Protein AF-A0A7X8IB45-F1 (afdb_monomer)

Mean predicted aligned error: 12.3 Å

Structure (mmCIF, N/CA/C/O backbone):
data_AF-A0A7X8IB45-F1
#
_entry.id   AF-A0A7X8IB45-F1
#
loop_
_atom_site.group_PDB
_atom_site.id
_atom_site.type_symbol
_atom_site.label_atom_id
_atom_site.label_alt_id
_atom_site.label_comp_id
_atom_site.label_asym_id
_atom_site.label_entity_id
_atom_site.label_seq_id
_atom_site.pdbx_PDB_ins_code
_atom_site.Cartn_x
_atom_site.Cartn_y
_atom_site.Cartn_z
_atom_site.occupancy
_atom_site.B_iso_or_equiv
_atom_site.auth_seq_id
_atom_site.auth_comp_id
_atom_site.auth_asym_id
_atom_site.auth_atom_id
_atom_site.pdbx_PDB_model_num
ATOM 1 N N . MET A 1 1 ? 37.477 -15.548 -0.261 1.00 41.84 1 MET A N 1
ATOM 2 C CA . MET A 1 1 ? 36.087 -15.928 -0.605 1.00 41.84 1 MET A CA 1
ATOM 3 C C . MET A 1 1 ? 35.390 -14.705 -1.182 1.00 41.84 1 MET A C 1
ATOM 5 O O . MET A 1 1 ? 35.331 -13.690 -0.504 1.00 41.84 1 MET A O 1
ATOM 9 N N . SER A 1 2 ? 34.966 -14.748 -2.448 1.00 52.72 2 SER A N 1
ATOM 10 C CA . SER A 1 2 ? 34.334 -13.603 -3.123 1.00 52.72 2 SER A CA 1
ATOM 11 C C . SER A 1 2 ? 32.926 -13.376 -2.567 1.00 52.72 2 SER A C 1
ATOM 13 O O . SER A 1 2 ? 32.071 -14.255 -2.664 1.00 52.72 2 SER A O 1
ATOM 15 N N . THR A 1 3 ? 32.682 -12.211 -1.970 1.00 59.34 3 THR A N 1
ATOM 16 C CA . THR A 1 3 ? 31.362 -11.765 -1.508 1.00 59.34 3 THR A CA 1
ATOM 17 C C . THR A 1 3 ? 30.524 -11.340 -2.714 1.00 59.34 3 THR A C 1
ATOM 19 O O . THR A 1 3 ? 30.378 -10.160 -3.031 1.00 59.34 3 THR A O 1
ATOM 22 N N . TYR A 1 4 ? 30.005 -12.320 -3.455 1.00 69.00 4 TYR A N 1
ATOM 23 C CA . TYR A 1 4 ? 29.176 -12.054 -4.624 1.00 69.00 4 TYR A CA 1
ATOM 24 C C . TYR A 1 4 ? 27.816 -11.474 -4.208 1.00 69.00 4 TYR A C 1
ATOM 26 O O . TYR A 1 4 ? 26.871 -12.192 -3.881 1.00 69.00 4 TYR A O 1
ATOM 34 N N . ASP A 1 5 ? 27.715 -10.145 -4.226 1.00 78.81 5 ASP A N 1
ATOM 35 C CA . ASP A 1 5 ? 26.459 -9.428 -4.018 1.00 78.81 5 ASP A CA 1
ATOM 36 C C . ASP A 1 5 ? 25.599 -9.482 -5.293 1.00 78.81 5 ASP A C 1
ATOM 38 O O . ASP A 1 5 ? 25.635 -8.605 -6.167 1.00 78.81 5 ASP A O 1
ATOM 42 N N . ASN A 1 6 ? 24.792 -10.541 -5.369 1.00 83.75 6 ASN A N 1
ATOM 43 C CA . ASN A 1 6 ? 23.763 -10.756 -6.383 1.00 83.75 6 ASN A CA 1
ATOM 44 C C . ASN A 1 6 ? 22.853 -9.530 -6.585 1.00 83.75 6 ASN A C 1
ATOM 46 O O . ASN A 1 6 ? 22.476 -9.203 -7.714 1.00 83.75 6 ASN A O 1
ATOM 50 N N . ALA A 1 7 ? 22.493 -8.821 -5.512 1.00 80.50 7 ALA A N 1
ATOM 51 C CA . ALA A 1 7 ? 21.586 -7.682 -5.597 1.00 80.50 7 ALA A CA 1
ATOM 52 C C . ALA A 1 7 ? 22.261 -6.486 -6.277 1.00 80.50 7 ALA A C 1
ATOM 54 O O . ALA A 1 7 ? 21.662 -5.855 -7.157 1.00 80.50 7 ALA A O 1
ATOM 55 N N . LYS A 1 8 ? 23.519 -6.198 -5.925 1.00 88.56 8 LYS A N 1
ATOM 56 C CA . LYS A 1 8 ? 24.333 -5.174 -6.595 1.00 88.56 8 LYS A CA 1
ATOM 57 C C . LYS A 1 8 ? 24.546 -5.515 -8.067 1.00 88.56 8 LYS A C 1
ATOM 59 O O . LYS A 1 8 ? 24.275 -4.669 -8.920 1.00 88.56 8 LYS A O 1
ATOM 64 N N . ALA A 1 9 ? 24.919 -6.755 -8.382 1.00 88.88 9 ALA A N 1
ATOM 65 C CA . ALA A 1 9 ? 25.107 -7.208 -9.761 1.00 88.88 9 ALA A CA 1
ATOM 66 C C . ALA A 1 9 ? 23.838 -7.011 -10.614 1.00 88.88 9 ALA A C 1
ATOM 68 O O . ALA A 1 9 ? 23.891 -6.465 -11.720 1.00 88.88 9 ALA A O 1
ATOM 69 N N . MET A 1 10 ? 22.668 -7.362 -10.073 1.00 90.50 10 MET A N 1
ATOM 70 C CA . MET A 1 10 ? 21.386 -7.200 -10.766 1.00 90.50 10 MET A CA 1
ATOM 71 C C . MET A 1 10 ? 20.965 -5.734 -10.936 1.00 90.50 10 MET A C 1
ATOM 73 O O . MET A 1 10 ? 20.371 -5.383 -11.962 1.00 90.50 10 MET A O 1
ATOM 77 N N . ARG A 1 11 ? 21.267 -4.859 -9.966 1.00 92.44 11 ARG A N 1
ATOM 78 C CA . ARG A 1 11 ? 21.042 -3.406 -10.095 1.00 92.44 11 ARG A CA 1
ATOM 79 C C . ARG A 1 11 ? 21.880 -2.828 -11.234 1.00 92.44 11 ARG A C 1
ATOM 81 O O . ARG A 1 11 ? 21.333 -2.129 -12.089 1.00 92.44 11 ARG A O 1
ATOM 88 N N . GLU A 1 12 ? 23.162 -3.173 -11.289 1.00 95.12 12 GLU A N 1
ATOM 89 C CA . GLU A 1 12 ? 24.073 -2.703 -12.338 1.00 95.12 12 GLU A CA 1
ATOM 90 C C . GLU A 1 12 ? 23.695 -3.239 -13.727 1.00 9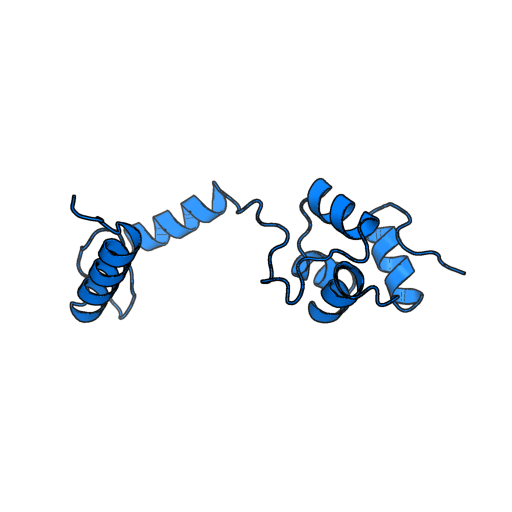5.12 12 GLU A C 1
ATOM 92 O O . GLU A 1 12 ? 23.675 -2.486 -14.704 1.00 95.12 12 GLU A O 1
ATOM 97 N N . LEU A 1 13 ? 23.270 -4.503 -13.826 1.00 93.94 13 LEU A N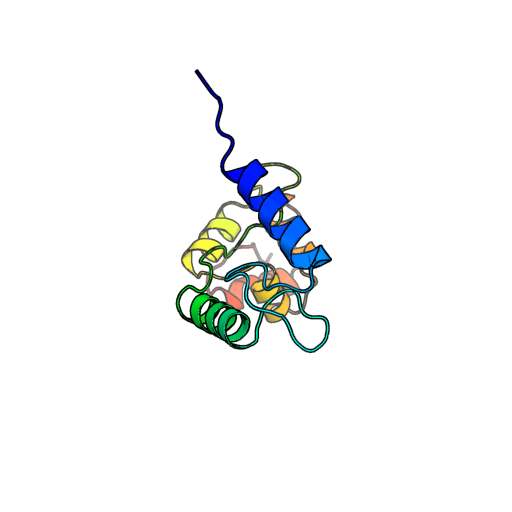 1
ATOM 98 C CA . LEU A 1 13 ? 22.756 -5.077 -15.073 1.00 93.94 13 LEU A CA 1
ATOM 99 C C . LEU A 1 13 ? 21.552 -4.289 -15.618 1.00 93.94 13 LEU A C 1
ATOM 101 O O . LEU A 1 13 ? 21.483 -3.993 -16.814 1.00 93.94 13 LEU A O 1
ATOM 105 N N . ARG A 1 14 ? 20.597 -3.931 -14.751 1.00 95.12 14 ARG A N 1
ATOM 106 C CA . ARG A 1 14 ? 19.398 -3.169 -15.142 1.00 95.12 14 ARG A CA 1
ATOM 107 C C . ARG A 1 14 ? 19.744 -1.745 -15.574 1.00 95.12 14 ARG A C 1
ATOM 109 O O . ARG A 1 14 ? 19.199 -1.293 -16.580 1.00 95.12 14 ARG A O 1
ATOM 116 N N . LYS A 1 15 ? 20.664 -1.067 -14.872 1.00 95.56 15 LYS A N 1
ATOM 117 C CA . LYS A 1 15 ? 21.177 0.259 -15.269 1.00 95.56 15 LYS A CA 1
ATOM 118 C C . LYS A 1 15 ? 21.800 0.212 -16.664 1.00 95.56 15 LYS A C 1
ATOM 120 O O . LYS A 1 15 ? 21.405 0.984 -17.535 1.00 95.56 15 LYS A O 1
ATOM 125 N N . ARG A 1 16 ? 22.692 -0.756 -16.903 1.00 95.81 16 ARG A N 1
ATOM 126 C CA . ARG A 1 16 ? 23.356 -0.956 -18.199 1.00 95.81 16 ARG A CA 1
ATOM 127 C C . ARG A 1 16 ? 22.358 -1.223 -19.323 1.00 95.81 16 ARG A C 1
ATOM 129 O O . ARG A 1 16 ? 22.470 -0.649 -20.400 1.00 95.81 16 ARG A O 1
ATOM 136 N N . ARG A 1 17 ? 21.361 -2.080 -19.079 1.00 96.00 17 ARG A N 1
ATOM 137 C CA . ARG A 1 17 ? 20.299 -2.369 -20.056 1.00 96.00 17 ARG A CA 1
ATOM 138 C C . ARG A 1 17 ? 19.487 -1.117 -20.386 1.00 96.00 17 ARG A C 1
ATOM 140 O O . ARG A 1 17 ? 19.289 -0.845 -21.561 1.00 96.00 17 ARG A O 1
ATOM 147 N N . LYS A 1 18 ? 19.111 -0.316 -19.382 1.00 93.56 18 LYS A N 1
ATOM 148 C CA . LYS A 1 18 ? 18.389 0.950 -19.587 1.00 93.56 18 LYS A CA 1
ATOM 149 C C . LYS A 1 18 ? 19.182 1.926 -20.464 1.00 93.56 18 LYS A C 1
ATOM 151 O O . LYS A 1 18 ? 18.617 2.461 -21.409 1.00 93.56 18 LYS A O 1
ATOM 156 N N . GLN A 1 19 ? 20.476 2.109 -20.192 1.00 94.00 19 GLN A N 1
ATOM 157 C CA . GLN A 1 19 ? 21.355 2.978 -20.993 1.00 94.00 19 GLN A CA 1
ATOM 158 C C . GLN A 1 19 ? 21.464 2.523 -22.454 1.00 94.00 19 GLN A C 1
ATOM 160 O O . GLN A 1 19 ? 21.544 3.349 -23.351 1.00 94.00 19 GLN A O 1
ATOM 165 N N . LYS A 1 20 ? 21.426 1.209 -22.697 1.00 94.44 20 LYS A N 1
ATOM 166 C CA . LYS A 1 20 ? 21.498 0.615 -24.039 1.00 94.44 20 LYS A CA 1
ATOM 167 C C . LYS A 1 20 ? 20.138 0.474 -24.741 1.00 94.44 20 LYS A C 1
ATOM 169 O O . LYS A 1 20 ? 20.066 -0.185 -25.772 1.00 94.44 20 LYS A O 1
ATOM 174 N N . GLY A 1 21 ? 19.048 0.999 -24.173 1.00 94.50 21 GLY A N 1
ATOM 175 C CA . GLY A 1 21 ? 17.702 0.825 -24.740 1.00 94.50 21 GLY A CA 1
ATOM 176 C C . GLY A 1 21 ? 17.199 -0.627 -24.720 1.00 94.50 21 GLY A C 1
ATOM 177 O O . GLY A 1 21 ? 16.383 -1.024 -25.550 1.00 94.50 21 GLY A O 1
ATOM 178 N N . LEU A 1 22 ? 17.689 -1.445 -23.784 1.00 95.81 22 LEU A N 1
ATOM 179 C CA . LEU A 1 22 ? 17.343 -2.858 -23.627 1.00 95.81 22 LEU A CA 1
ATOM 180 C C . LEU A 1 22 ? 16.396 -3.082 -22.444 1.00 95.81 22 LEU A C 1
ATOM 182 O O . LEU A 1 22 ? 16.446 -2.408 -21.414 1.00 95.81 22 LEU A O 1
ATOM 186 N N . CYS A 1 23 ? 15.556 -4.106 -22.563 1.00 96.38 23 CYS A N 1
ATOM 187 C CA . CYS A 1 23 ? 14.584 -4.484 -21.556 1.00 96.38 23 CYS A CA 1
ATOM 188 C C . CYS A 1 23 ? 15.302 -4.903 -20.276 1.00 96.38 23 CYS A C 1
ATOM 190 O O . CYS A 1 23 ? 16.080 -5.856 -20.263 1.00 96.38 23 CYS A O 1
ATOM 192 N N . THR A 1 24 ? 14.972 -4.250 -19.165 1.00 95.75 24 THR A N 1
ATOM 193 C CA . THR A 1 24 ? 15.573 -4.524 -17.850 1.00 95.75 24 THR A CA 1
ATOM 194 C C . THR A 1 24 ? 15.361 -5.965 -17.361 1.00 95.75 24 THR A C 1
ATOM 196 O O . THR A 1 24 ? 16.185 -6.463 -16.594 1.00 95.75 24 THR A O 1
ATOM 199 N N . ARG A 1 25 ? 14.322 -6.667 -17.846 1.00 93.12 25 ARG A N 1
ATOM 200 C CA . ARG A 1 25 ? 14.013 -8.071 -17.519 1.00 93.12 25 ARG A CA 1
ATOM 201 C C . ARG A 1 25 ? 14.731 -9.063 -18.444 1.00 93.12 25 ARG A C 1
ATOM 203 O O . ARG A 1 25 ? 15.582 -9.809 -17.972 1.00 93.12 25 ARG A O 1
ATOM 210 N N . CYS A 1 26 ? 14.425 -9.051 -19.743 1.00 95.06 26 CYS A N 1
ATOM 211 C CA . CYS A 1 26 ? 14.895 -10.073 -20.692 1.00 95.06 26 CYS A CA 1
ATOM 212 C C . CYS A 1 26 ? 16.063 -9.642 -21.594 1.00 95.06 26 CYS A C 1
ATOM 214 O O . CYS A 1 26 ? 16.595 -10.471 -22.319 1.00 95.06 26 CYS A O 1
ATOM 216 N N . GLY A 1 27 ? 16.464 -8.366 -21.587 1.00 94.75 27 GLY A N 1
ATOM 217 C CA . GLY A 1 27 ? 17.577 -7.862 -22.401 1.00 94.75 27 GLY A CA 1
ATOM 218 C C . GLY A 1 27 ? 17.262 -7.589 -23.877 1.00 94.75 27 GLY A C 1
ATOM 219 O O . GLY A 1 27 ? 18.138 -7.098 -24.575 1.00 94.75 27 GLY A O 1
ATOM 220 N N . LYS A 1 28 ? 16.036 -7.846 -24.356 1.00 95.38 28 LYS A N 1
ATOM 221 C CA . LYS A 1 28 ? 15.616 -7.516 -25.734 1.00 95.38 28 LYS A CA 1
ATOM 222 C C . LYS A 1 28 ? 15.472 -5.998 -25.944 1.00 95.38 28 LYS A C 1
ATOM 224 O O . LYS A 1 28 ? 15.128 -5.317 -24.977 1.00 95.38 28 LYS A O 1
ATOM 229 N N . PRO A 1 29 ? 15.652 -5.464 -27.165 1.00 94.94 29 PRO A N 1
ATOM 230 C CA . PRO A 1 29 ? 15.450 -4.043 -27.451 1.00 94.94 29 PRO A CA 1
ATOM 231 C C . PRO A 1 29 ? 14.069 -3.539 -27.024 1.00 94.94 29 PRO A C 1
ATOM 233 O O . PRO A 1 29 ? 13.059 -4.235 -27.183 1.00 94.94 29 PRO A O 1
ATOM 236 N N . VAL A 1 30 ? 14.018 -2.327 -26.476 1.00 93.50 30 VAL A N 1
ATOM 237 C CA . VAL A 1 30 ? 12.766 -1.667 -26.106 1.00 93.50 30 VAL A CA 1
ATOM 238 C C . VAL A 1 30 ? 12.390 -0.645 -27.163 1.00 93.50 30 VAL A C 1
ATOM 240 O O . VAL A 1 30 ? 13.188 0.207 -27.535 1.00 93.50 30 VAL A O 1
ATOM 243 N N . LYS A 1 31 ? 11.139 -0.710 -27.614 1.00 83.19 31 LYS A N 1
ATOM 244 C CA . LYS A 1 31 ? 10.543 0.298 -28.486 1.00 83.19 31 LYS A CA 1
ATOM 245 C C . LYS A 1 31 ? 9.801 1.335 -27.618 1.00 83.19 31 LYS A C 1
ATOM 247 O O . LYS A 1 31 ? 9.222 0.979 -26.585 1.00 83.19 31 LYS A O 1
ATOM 252 N N . HIS A 1 32 ? 9.796 2.603 -28.036 1.00 77.19 32 HIS A N 1
ATOM 253 C CA . HIS A 1 32 ? 9.001 3.692 -27.433 1.00 77.19 32 HIS A CA 1
ATOM 254 C C . HIS A 1 32 ? 9.423 4.145 -26.016 1.00 77.19 32 HIS A C 1
ATOM 256 O O . HIS A 1 32 ? 8.570 4.367 -25.164 1.00 77.19 32 HIS A O 1
ATOM 262 N N . GLY A 1 33 ? 10.726 4.236 -25.721 1.00 78.69 33 GLY A N 1
ATOM 263 C CA . GLY A 1 33 ? 11.219 4.897 -24.494 1.00 78.69 33 GLY A CA 1
ATOM 264 C C . GLY A 1 33 ? 10.915 4.187 -23.164 1.00 78.69 33 GLY A C 1
ATOM 265 O O . GLY A 1 33 ? 11.130 4.742 -22.090 1.00 78.69 33 GLY A O 1
ATOM 266 N N . ASN A 1 34 ? 10.425 2.949 -23.207 1.00 87.12 34 ASN A N 1
ATOM 267 C CA . ASN A 1 34 ? 10.095 2.181 -22.011 1.00 87.12 34 ASN A CA 1
ATOM 268 C C . ASN A 1 34 ? 11.329 1.495 -21.397 1.00 87.12 34 ASN A C 1
ATOM 270 O O . ASN A 1 34 ? 12.354 1.305 -22.045 1.00 87.12 34 ASN A O 1
ATOM 274 N N . VAL A 1 35 ? 11.215 1.039 -20.145 1.00 92.25 35 VAL A N 1
ATOM 275 C CA . VAL A 1 35 ? 12.276 0.253 -19.472 1.00 92.25 35 VAL A CA 1
ATOM 276 C C . VAL A 1 35 ? 12.149 -1.263 -19.690 1.00 92.25 35 VAL A C 1
ATOM 278 O O . VAL A 1 35 ? 13.025 -2.040 -19.294 1.00 92.25 35 VAL A O 1
ATOM 281 N N . GLN A 1 36 ? 11.049 -1.711 -20.296 1.00 94.31 36 GLN A N 1
ATOM 282 C CA . GLN A 1 36 ? 10.761 -3.111 -20.607 1.00 94.31 36 GLN A CA 1
ATOM 283 C C . GLN A 1 36 ? 10.143 -3.245 -22.003 1.00 94.31 36 GLN A C 1
ATOM 285 O O . GLN A 1 36 ? 9.462 -2.334 -22.469 1.00 94.31 36 GLN A O 1
ATOM 290 N N . CYS A 1 37 ? 10.354 -4.395 -22.656 1.00 94.62 37 CYS A N 1
ATOM 291 C CA . CYS A 1 37 ? 9.643 -4.731 -23.888 1.00 94.62 37 CYS A CA 1
ATOM 292 C C . CYS A 1 37 ? 8.164 -5.039 -23.596 1.00 94.62 37 CYS A C 1
ATOM 294 O O . CYS A 1 37 ? 7.805 -5.349 -22.458 1.00 94.62 37 CYS A O 1
ATOM 296 N N . ASN A 1 38 ? 7.313 -4.997 -24.626 1.00 93.38 38 ASN A N 1
ATOM 297 C CA . ASN A 1 38 ? 5.866 -5.182 -24.469 1.00 93.38 38 ASN A CA 1
ATOM 298 C C . ASN A 1 38 ? 5.504 -6.524 -23.820 1.00 93.38 38 ASN A C 1
ATOM 300 O O . ASN A 1 38 ? 4.724 -6.532 -22.877 1.00 93.38 38 ASN A O 1
ATOM 304 N N . LEU A 1 39 ? 6.158 -7.621 -24.220 1.00 93.31 39 LEU A N 1
ATOM 305 C CA . LEU A 1 39 ? 5.934 -8.946 -23.627 1.00 93.31 39 LEU A CA 1
ATOM 306 C C . LEU A 1 39 ? 6.260 -8.985 -22.128 1.00 93.31 39 LEU A C 1
ATOM 308 O O . LEU A 1 39 ? 5.486 -9.506 -21.335 1.00 93.31 39 LEU A O 1
ATOM 312 N N . CYS A 1 40 ? 7.399 -8.420 -21.713 1.00 94.38 40 CYS A N 1
ATOM 313 C CA . CYS A 1 40 ? 7.773 -8.401 -20.297 1.00 94.38 40 CYS A CA 1
ATOM 314 C C . CYS A 1 40 ? 6.896 -7.465 -19.467 1.00 94.38 40 CYS A C 1
ATOM 316 O O . CYS A 1 40 ? 6.699 -7.722 -18.283 1.00 94.38 40 CYS A O 1
ATOM 318 N N . ARG A 1 41 ? 6.390 -6.392 -20.074 1.00 92.44 41 ARG A N 1
ATOM 319 C CA . ARG A 1 41 ? 5.451 -5.477 -19.432 1.00 92.44 41 ARG A CA 1
ATOM 320 C C . ARG A 1 41 ? 4.103 -6.152 -19.206 1.00 92.44 41 ARG A C 1
ATOM 322 O O . ARG A 1 41 ? 3.569 -6.054 -18.109 1.00 92.44 41 ARG A O 1
ATOM 329 N N . GLU A 1 42 ? 3.602 -6.859 -20.217 1.00 92.19 42 GLU A N 1
ATOM 330 C CA . GLU A 1 42 ? 2.352 -7.609 -20.117 1.00 92.19 42 GLU A CA 1
ATOM 331 C C . GLU A 1 42 ? 2.483 -8.730 -19.091 1.00 92.19 42 GLU A C 1
ATOM 333 O O . GLU A 1 42 ? 1.707 -8.775 -18.146 1.00 92.19 42 GLU A O 1
ATOM 338 N N . TYR A 1 43 ? 3.575 -9.502 -19.147 1.00 90.62 43 TYR A N 1
ATOM 339 C CA . TYR A 1 43 ? 3.914 -10.458 -18.093 1.00 90.62 43 TYR A CA 1
ATOM 340 C C . TYR A 1 43 ? 3.889 -9.807 -16.705 1.00 90.62 43 TYR A C 1
ATOM 342 O O . TYR A 1 43 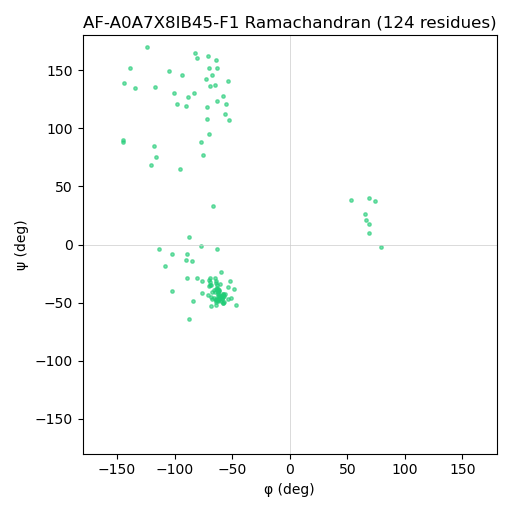? 3.348 -10.379 -15.770 1.00 90.62 43 TYR A O 1
ATOM 350 N N . SER A 1 44 ? 4.484 -8.620 -16.535 1.00 86.19 44 SER A N 1
ATOM 351 C CA . SER A 1 44 ? 4.499 -7.933 -15.240 1.00 86.19 44 SER A CA 1
ATOM 352 C C . SER A 1 44 ? 3.101 -7.544 -14.757 1.00 86.19 44 SER A C 1
ATOM 354 O O . SER A 1 44 ? 2.865 -7.616 -13.553 1.00 86.19 44 SER A O 1
ATOM 356 N N . LYS A 1 45 ? 2.183 -7.175 -15.659 1.00 85.38 45 LYS A N 1
ATOM 357 C CA . LYS A 1 45 ? 0.774 -6.936 -15.319 1.00 85.38 45 LYS A CA 1
ATOM 358 C C . LYS A 1 45 ? 0.078 -8.235 -14.931 1.00 85.38 45 LYS A C 1
ATOM 360 O O . LYS A 1 45 ? -0.467 -8.308 -13.838 1.00 85.38 45 LYS A O 1
ATOM 365 N N . THR A 1 46 ? 0.157 -9.269 -15.770 1.00 83.69 46 THR A N 1
ATOM 366 C CA . THR A 1 46 ? -0.459 -10.576 -15.498 1.00 83.69 46 THR A CA 1
ATOM 367 C C . THR A 1 46 ? 0.064 -11.165 -14.193 1.00 83.69 46 THR A C 1
ATOM 369 O O . THR A 1 46 ? -0.712 -11.615 -13.364 1.00 83.69 46 THR A O 1
ATOM 372 N N . TYR A 1 47 ? 1.372 -11.080 -13.949 1.00 80.19 47 TYR A N 1
ATOM 373 C CA . TYR A 1 47 ? 1.986 -11.511 -12.698 1.00 80.19 47 TYR A CA 1
ATOM 374 C C . TYR A 1 47 ? 1.473 -10.707 -11.498 1.00 80.19 47 TYR A C 1
ATOM 376 O O . TYR A 1 47 ? 1.275 -11.278 -10.437 1.00 80.19 47 TYR A O 1
ATOM 384 N N . ALA A 1 48 ? 1.239 -9.398 -11.637 1.00 80.56 48 ALA A N 1
ATOM 385 C CA . ALA A 1 48 ? 0.649 -8.593 -10.567 1.00 80.56 48 ALA A CA 1
ATOM 386 C C . ALA A 1 48 ? -0.830 -8.933 -10.304 1.00 80.56 48 ALA A C 1
ATOM 388 O O . ALA A 1 48 ? -1.276 -8.786 -9.172 1.00 80.56 48 ALA A O 1
ATOM 389 N N . LEU A 1 49 ? -1.566 -9.394 -11.323 1.00 76.19 49 LEU A N 1
ATOM 390 C CA . LEU A 1 49 ? -2.946 -9.875 -11.190 1.00 76.19 49 LEU A CA 1
ATOM 391 C C . LEU A 1 49 ? -3.017 -11.273 -10.560 1.00 76.19 49 LEU A C 1
ATOM 393 O O . LEU A 1 49 ? -3.876 -11.512 -9.723 1.00 76.19 49 LEU A O 1
ATOM 397 N N . LEU A 1 50 ? -2.117 -12.182 -10.955 1.00 71.44 50 LEU A N 1
ATOM 398 C CA . LEU A 1 50 ? -2.031 -13.559 -10.441 1.00 71.44 50 LEU A CA 1
ATOM 399 C C . LEU A 1 50 ? -1.404 -13.628 -9.047 1.00 71.44 50 LEU A C 1
ATOM 401 O O . LEU A 1 50 ? -1.727 -14.501 -8.249 1.00 71.44 50 LEU A O 1
ATOM 405 N 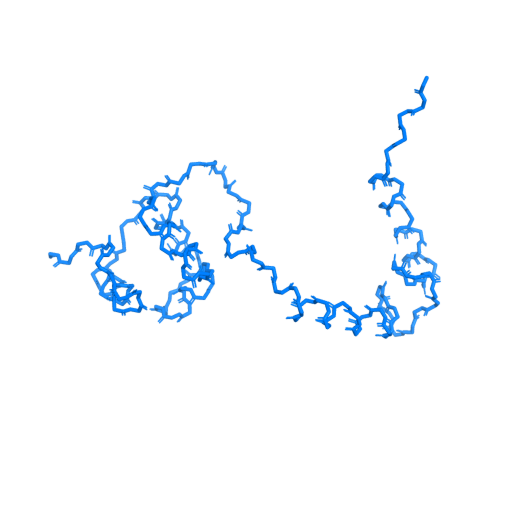N . HIS A 1 51 ? -0.496 -12.701 -8.760 1.00 69.62 51 HIS A N 1
ATOM 406 C CA . HIS A 1 51 ? 0.128 -12.525 -7.460 1.00 69.62 51 HIS A CA 1
ATOM 407 C C . HIS A 1 51 ? -0.186 -11.111 -6.981 1.00 69.62 51 HIS A C 1
ATOM 409 O O . HIS A 1 51 ? 0.725 -10.267 -6.928 1.00 69.62 51 HIS A O 1
ATOM 415 N N . PRO A 1 52 ? -1.467 -10.822 -6.659 1.00 65.62 52 PRO A N 1
ATOM 416 C CA . PRO A 1 52 ? -1.794 -9.581 -5.990 1.00 65.62 52 PRO A CA 1
ATOM 417 C C . PRO A 1 52 ? -0.919 -9.574 -4.750 1.00 65.62 52 PRO A C 1
ATOM 419 O O . PRO A 1 52 ? -0.901 -10.537 -3.981 1.00 65.62 52 PRO A O 1
ATOM 422 N N . LYS A 1 53 ? -0.073 -8.552 -4.615 1.00 57.72 53 LYS A N 1
ATOM 423 C CA . LYS A 1 53 ? 0.777 -8.468 -3.438 1.00 57.72 53 LYS A CA 1
ATOM 424 C C . LYS A 1 53 ? -0.177 -8.495 -2.252 1.00 57.72 53 LYS A C 1
ATOM 426 O O . LYS A 1 53 ? -0.840 -7.496 -2.000 1.00 57.72 53 LYS A O 1
ATOM 431 N N . GLU A 1 54 ? -0.148 -9.558 -1.461 1.00 52.88 54 GLU A N 1
ATOM 432 C CA . GLU A 1 54 ? -0.665 -9.566 -0.089 1.00 52.88 54 GLU A CA 1
ATOM 433 C C . GLU A 1 54 ? 0.195 -8.649 0.808 1.00 52.88 54 GLU A C 1
ATOM 435 O O . GLU A 1 54 ? 0.424 -8.896 1.982 1.00 52.88 54 GLU A O 1
ATOM 440 N N . LYS A 1 55 ? 0.731 -7.557 0.252 1.00 52.75 55 LYS A N 1
ATOM 441 C CA . LYS A 1 55 ? 1.348 -6.455 0.978 1.00 52.75 55 LYS A CA 1
ATOM 442 C C . LYS A 1 55 ? 0.281 -5.398 1.149 1.00 52.75 55 LYS A C 1
ATOM 444 O O . LYS A 1 55 ? 0.349 -4.321 0.565 1.00 52.75 55 LYS A O 1
ATOM 449 N N . VAL A 1 56 ? -0.728 -5.777 1.916 1.00 51.72 56 VAL A N 1
ATOM 450 C CA . VAL A 1 56 ? -1.900 -4.958 2.189 1.00 51.72 56 VAL A CA 1
ATOM 451 C C . VAL A 1 56 ? -1.494 -3.704 2.972 1.00 51.72 56 VAL A C 1
ATOM 453 O O . VAL A 1 56 ? -2.068 -2.641 2.772 1.00 51.72 56 VAL A O 1
ATOM 456 N N . ILE A 1 57 ? -0.428 -3.746 3.775 1.00 54.06 57 ILE A N 1
ATOM 457 C CA . ILE A 1 57 ? -0.017 -2.577 4.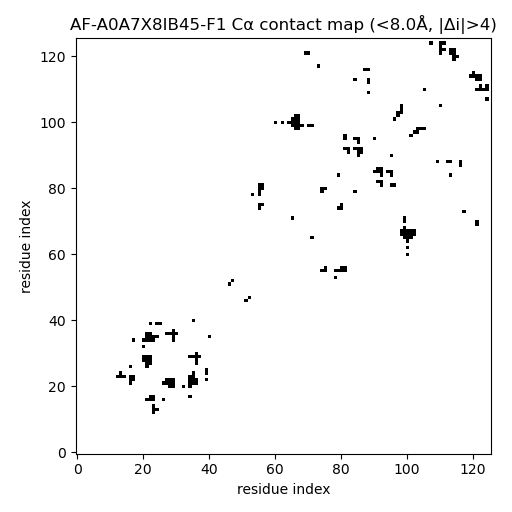560 1.00 54.06 57 ILE A CA 1
ATOM 458 C C . ILE A 1 57 ? 1.500 -2.508 4.675 1.00 54.06 57 ILE A C 1
ATOM 460 O O . ILE A 1 57 ? 2.050 -3.003 5.646 1.00 54.06 57 ILE A O 1
ATOM 464 N N . ILE A 1 58 ? 2.205 -1.876 3.729 1.00 49.09 58 ILE A N 1
ATOM 465 C CA . ILE A 1 58 ? 3.538 -1.329 4.045 1.00 49.09 58 ILE A CA 1
ATOM 466 C C . ILE A 1 58 ? 3.765 -0.019 3.281 1.00 49.09 58 ILE A C 1
ATOM 468 O O . ILE A 1 58 ? 4.329 0.002 2.186 1.00 49.09 58 ILE A O 1
ATOM 472 N N . ARG A 1 59 ? 3.378 1.103 3.897 1.00 47.16 59 ARG A N 1
ATOM 473 C CA . ARG A 1 59 ? 4.232 2.297 3.827 1.00 47.16 59 ARG A CA 1
ATOM 474 C C . ARG A 1 59 ? 5.427 2.006 4.724 1.00 47.16 59 ARG A C 1
ATOM 476 O O . ARG A 1 59 ? 5.258 1.351 5.748 1.00 47.16 59 ARG A O 1
ATOM 483 N N . SER A 1 60 ? 6.624 2.438 4.334 1.00 44.94 60 SER A N 1
ATOM 484 C CA . SER A 1 60 ? 7.783 2.401 5.230 1.00 44.94 60 SER A CA 1
ATOM 485 C C . SER A 1 60 ? 7.386 3.101 6.528 1.00 44.94 60 SER A C 1
ATOM 487 O O . SER A 1 60 ? 7.189 4.316 6.522 1.00 44.94 60 SER A O 1
ATOM 489 N N . LEU A 1 61 ? 7.193 2.337 7.602 1.00 53.31 61 LEU A N 1
ATOM 490 C CA . LEU A 1 61 ? 6.815 2.875 8.899 1.00 53.31 61 LEU A CA 1
ATOM 491 C C . LEU A 1 61 ? 7.891 3.882 9.321 1.00 53.31 61 LEU A C 1
ATOM 493 O O . LEU A 1 61 ? 9.077 3.556 9.278 1.00 53.31 61 LEU A O 1
ATOM 497 N N . LYS A 1 62 ? 7.509 5.113 9.687 1.00 51.91 62 LYS A N 1
ATOM 498 C CA . LYS A 1 62 ? 8.476 6.062 10.272 1.00 51.91 62 LYS A CA 1
ATOM 499 C C . LYS A 1 62 ? 9.009 5.537 11.615 1.00 51.91 62 LYS A C 1
ATOM 501 O O . LYS A 1 62 ? 10.168 5.777 11.931 1.00 51.91 62 LYS A O 1
ATOM 506 N N . SER A 1 63 ? 8.181 4.789 12.350 1.00 55.03 63 SER A N 1
ATOM 507 C CA . SER A 1 63 ? 8.503 4.039 13.569 1.00 55.03 63 SER A CA 1
ATOM 508 C C . SER A 1 63 ? 7.885 2.646 13.474 1.00 55.03 63 SER A C 1
ATOM 510 O O . SER A 1 63 ? 6.719 2.540 13.110 1.00 55.03 63 SER A O 1
ATOM 512 N N . TRP A 1 64 ? 8.623 1.592 13.818 1.00 59.00 64 TRP A N 1
ATOM 513 C CA . TRP A 1 64 ? 8.158 0.196 13.735 1.00 59.00 64 TRP A CA 1
ATOM 514 C C . TRP A 1 64 ? 6.961 -0.151 14.648 1.00 59.00 64 TRP A C 1
ATOM 516 O O . TRP A 1 64 ? 6.438 -1.258 14.557 1.00 59.00 64 TRP A O 1
ATOM 526 N N . ASP A 1 65 ? 6.495 0.782 15.479 1.00 73.94 65 ASP A N 1
ATOM 527 C CA . ASP A 1 65 ? 5.395 0.567 16.417 1.00 73.94 65 ASP A CA 1
ATOM 528 C C . ASP A 1 65 ? 4.014 0.731 15.769 1.00 73.94 65 ASP A C 1
ATOM 530 O O . ASP A 1 65 ? 3.691 1.765 15.178 1.00 73.94 65 ASP A O 1
ATOM 534 N N . ILE A 1 66 ? 3.149 -0.257 15.987 1.00 85.19 66 ILE A N 1
ATOM 535 C CA . ILE A 1 66 ? 1.711 -0.167 15.722 1.00 85.19 66 ILE A CA 1
ATOM 536 C C . ILE A 1 66 ? 1.043 0.355 16.997 1.00 85.19 66 ILE A C 1
ATOM 538 O O . ILE A 1 66 ? 1.138 -0.277 18.045 1.00 85.19 66 ILE A O 1
ATOM 542 N N . LYS A 1 67 ? 0.377 1.513 16.924 1.00 88.25 67 LYS A N 1
ATOM 543 C CA . LYS A 1 67 ? -0.293 2.122 18.089 1.00 88.25 67 LYS A CA 1
ATOM 544 C C . LYS A 1 67 ? -1.735 1.648 18.248 1.00 88.25 67 LYS A C 1
ATOM 546 O O . LYS A 1 67 ? -2.221 1.576 19.369 1.00 88.25 67 LYS A O 1
ATOM 551 N N . ASN A 1 68 ? -2.404 1.287 17.152 1.00 89.50 68 ASN A N 1
ATOM 552 C CA . ASN A 1 68 ? -3.735 0.683 17.171 1.00 89.50 68 ASN A CA 1
ATOM 553 C C . ASN A 1 68 ? -3.698 -0.726 16.567 1.00 89.50 68 ASN A C 1
ATOM 555 O O . ASN A 1 68 ? -3.959 -0.936 15.379 1.00 89.50 68 ASN A O 1
ATOM 559 N N . THR A 1 69 ? -3.360 -1.701 17.410 1.00 89.25 69 THR A N 1
ATOM 560 C CA . THR A 1 69 ? -3.221 -3.113 17.025 1.00 89.25 69 THR A CA 1
ATOM 561 C C . THR A 1 69 ? -4.542 -3.721 16.559 1.00 89.25 69 THR A C 1
ATOM 563 O O . THR A 1 69 ? -4.548 -4.542 15.645 1.00 89.25 69 THR A O 1
ATOM 566 N N . LYS A 1 70 ? -5.675 -3.290 17.131 1.00 92.00 70 LYS A N 1
ATOM 567 C CA . LYS A 1 70 ? -7.010 -3.788 16.767 1.00 92.00 70 LYS A CA 1
ATOM 568 C C . LYS A 1 70 ? -7.353 -3.436 15.320 1.00 92.00 70 LYS A C 1
ATOM 570 O O . LYS A 1 70 ? -7.662 -4.330 14.534 1.00 92.00 70 LYS A O 1
ATOM 575 N N . LEU A 1 71 ? -7.225 -2.158 14.949 1.00 90.94 71 LEU A N 1
ATOM 576 C CA . LEU A 1 71 ? -7.437 -1.718 13.570 1.00 90.94 71 LEU A CA 1
ATOM 577 C C . LEU A 1 71 ? -6.452 -2.400 12.615 1.00 90.94 71 LEU A C 1
ATOM 579 O O . LEU A 1 71 ? -6.858 -2.889 11.566 1.00 90.94 71 LEU A O 1
ATOM 583 N N . TYR A 1 72 ? -5.173 -2.476 12.991 1.00 88.75 72 TYR A N 1
ATOM 584 C CA . TYR A 1 72 ? -4.152 -3.124 12.169 1.00 88.75 72 TYR A CA 1
ATOM 585 C C . TYR A 1 72 ? -4.488 -4.590 11.860 1.00 88.75 72 TYR A C 1
ATOM 587 O O . TYR A 1 72 ? -4.490 -4.982 10.695 1.00 88.75 72 TYR A O 1
ATOM 595 N N . ASN A 1 73 ? -4.827 -5.386 12.877 1.00 87.62 73 ASN A N 1
ATOM 596 C CA . ASN A 1 73 ? -5.127 -6.807 12.708 1.00 87.62 73 ASN A CA 1
ATOM 597 C C . ASN A 1 73 ? -6.350 -7.034 11.814 1.00 87.62 73 ASN A C 1
ATOM 599 O O . ASN A 1 73 ? -6.309 -7.899 10.946 1.00 87.62 73 ASN A O 1
ATOM 603 N N . ILE A 1 74 ? -7.401 -6.224 11.966 1.00 89.69 74 ILE A N 1
ATOM 604 C CA . ILE A 1 74 ? -8.605 -6.315 11.127 1.00 89.69 74 ILE A CA 1
ATOM 605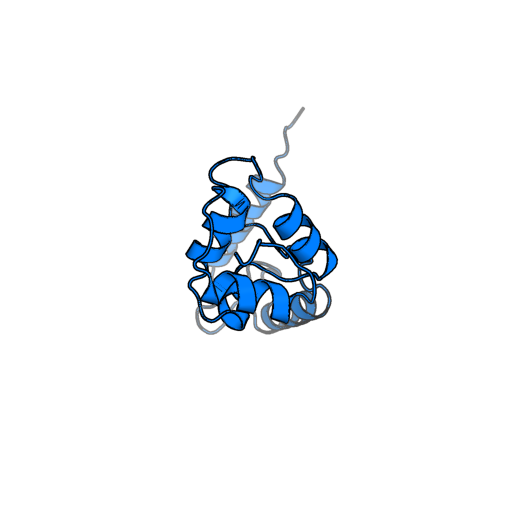 C C . ILE A 1 74 ? -8.290 -5.974 9.668 1.00 89.69 74 ILE A C 1
ATOM 607 O O . ILE A 1 74 ? -8.777 -6.645 8.760 1.00 89.69 74 ILE A O 1
ATOM 611 N N . LEU A 1 75 ? -7.463 -4.954 9.423 1.00 87.31 75 LEU A N 1
ATOM 612 C CA . LEU A 1 75 ? -7.038 -4.605 8.068 1.00 87.31 75 LEU A CA 1
ATOM 613 C C . LEU A 1 75 ? -6.209 -5.724 7.425 1.00 87.31 75 LEU A C 1
ATOM 615 O O . LEU A 1 75 ? -6.373 -6.002 6.237 1.00 87.31 75 LEU A O 1
ATOM 619 N N . MET A 1 76 ? -5.355 -6.390 8.205 1.00 83.94 76 MET A N 1
ATOM 620 C CA . MET A 1 76 ? -4.579 -7.540 7.741 1.00 83.94 76 MET A CA 1
ATOM 621 C C . MET A 1 76 ? -5.472 -8.750 7.438 1.00 83.94 76 MET A C 1
ATOM 623 O O . MET A 1 76 ? -5.351 -9.324 6.357 1.00 83.94 76 MET A O 1
ATOM 627 N N . ASP A 1 77 ? -6.392 -9.090 8.342 1.00 84.94 77 ASP A N 1
ATOM 628 C CA . ASP A 1 77 ? -7.327 -10.214 8.208 1.00 84.94 77 ASP A CA 1
ATOM 629 C C . ASP A 1 77 ? -8.261 -10.042 7.000 1.00 84.94 77 ASP A C 1
ATOM 631 O O . ASP A 1 77 ? -8.336 -10.898 6.118 1.00 84.94 77 ASP A O 1
ATOM 635 N N . LYS A 1 78 ? -8.877 -8.861 6.874 1.00 85.19 78 LYS A N 1
ATOM 636 C CA . LYS A 1 78 ? -9.762 -8.520 5.749 1.00 85.19 78 LYS A CA 1
ATOM 637 C C . LYS A 1 78 ? -9.013 -8.168 4.461 1.00 85.19 78 LYS A C 1
ATOM 639 O O . LYS A 1 78 ? -9.648 -7.866 3.453 1.00 85.19 78 LYS A O 1
ATOM 644 N N . LYS A 1 79 ? -7.676 -8.177 4.475 1.00 82.06 79 LYS A N 1
ATOM 645 C CA . LYS A 1 79 ? -6.812 -7.783 3.350 1.00 82.06 79 LYS A CA 1
ATOM 646 C C . LYS A 1 79 ? -7.141 -6.387 2.782 1.00 82.06 79 LYS A C 1
ATOM 648 O O . LYS A 1 79 ? -7.049 -6.161 1.575 1.00 82.06 79 LYS A O 1
ATOM 653 N N . ILE A 1 80 ? -7.476 -5.434 3.656 1.00 85.06 80 ILE A N 1
ATOM 654 C CA . ILE A 1 80 ? -7.801 -4.039 3.314 1.00 85.06 80 ILE A CA 1
ATOM 655 C C . ILE A 1 80 ? -6.582 -3.141 3.523 1.00 85.06 80 ILE A C 1
ATOM 657 O O . ILE A 1 80 ? -6.054 -3.013 4.625 1.00 85.06 80 ILE A O 1
ATOM 661 N N . SER A 1 81 ? -6.143 -2.469 2.462 1.00 85.31 81 SER A N 1
ATOM 662 C CA . SER A 1 81 ? -5.017 -1.539 2.530 1.00 85.31 81 SER A CA 1
ATOM 663 C C . SER A 1 81 ? -5.408 -0.165 3.074 1.00 85.31 81 SER A C 1
ATOM 665 O O . SER A 1 81 ? -6.565 0.245 3.012 1.00 85.31 81 SER A O 1
ATOM 667 N N . ILE A 1 82 ? -4.417 0.597 3.552 1.00 86.06 82 ILE A N 1
ATOM 668 C CA . ILE A 1 82 ? -4.625 1.977 4.025 1.00 86.06 82 ILE A CA 1
ATOM 669 C C . ILE A 1 82 ? -5.320 2.854 2.963 1.00 86.06 82 ILE A C 1
ATOM 671 O O . ILE A 1 82 ? -6.274 3.543 3.323 1.00 86.06 82 ILE A O 1
ATOM 675 N N . PRO A 1 83 ? -4.909 2.855 1.673 1.00 87.62 83 PRO A N 1
ATOM 676 C CA . PRO A 1 83 ? -5.626 3.608 0.645 1.00 87.62 83 PRO A CA 1
ATOM 677 C C . PRO A 1 83 ? -7.070 3.148 0.445 1.00 87.62 83 PRO A C 1
ATOM 679 O O . PRO A 1 83 ? -7.938 3.998 0.307 1.00 87.62 83 PRO A O 1
ATOM 682 N N . GLN A 1 84 ? -7.331 1.838 0.488 1.00 86.00 84 GLN A N 1
ATOM 683 C CA . GLN A 1 84 ? -8.688 1.305 0.342 1.00 86.00 84 GLN A CA 1
ATOM 684 C C . GLN A 1 84 ? -9.584 1.726 1.508 1.00 86.00 84 GLN A C 1
ATOM 686 O O . GLN A 1 84 ? -10.689 2.201 1.278 1.00 86.00 84 GLN A O 1
ATOM 691 N N . LEU A 1 85 ? -9.112 1.622 2.758 1.00 91.44 85 LEU A N 1
ATOM 692 C CA . LEU A 1 85 ? -9.887 2.109 3.905 1.00 91.44 85 LEU A CA 1
ATOM 693 C C . LEU A 1 85 ? -10.134 3.618 3.816 1.00 91.44 85 LEU A C 1
ATOM 695 O O . LEU A 1 85 ? -11.226 4.085 4.125 1.00 91.44 85 LEU A O 1
ATOM 699 N N . ALA A 1 86 ? -9.132 4.375 3.373 1.00 92.19 86 ALA A N 1
ATOM 700 C CA . ALA A 1 86 ? -9.261 5.813 3.198 1.00 92.19 86 ALA A CA 1
ATOM 701 C C . ALA A 1 86 ? -10.333 6.171 2.154 1.00 92.19 86 ALA A C 1
ATOM 703 O O . ALA A 1 86 ? -11.140 7.062 2.404 1.00 92.19 86 ALA A O 1
ATOM 704 N N . GLU A 1 87 ? -10.376 5.448 1.034 1.00 92.06 87 GLU A N 1
ATOM 705 C CA . GLU A 1 87 ? -11.396 5.598 -0.007 1.00 92.06 87 GLU A CA 1
ATOM 706 C C . GLU A 1 87 ? -12.794 5.234 0.507 1.00 92.06 87 GLU A C 1
ATOM 708 O O . GLU A 1 87 ? -13.711 6.036 0.358 1.00 92.06 87 GLU A O 1
ATOM 713 N N . MET A 1 88 ? -12.940 4.095 1.195 1.00 91.00 88 MET A N 1
ATOM 714 C CA . MET A 1 88 ? -14.225 3.663 1.763 1.00 91.00 88 MET A CA 1
ATOM 715 C C . MET A 1 88 ? -14.805 4.694 2.740 1.00 91.00 88 MET A C 1
ATOM 717 O O . MET A 1 88 ? -15.987 5.003 2.690 1.00 91.00 88 MET A O 1
ATOM 721 N N . VAL A 1 89 ? -13.965 5.265 3.606 1.00 94.25 89 VAL A N 1
ATOM 722 C CA . VAL A 1 89 ? -14.391 6.225 4.641 1.00 94.25 89 VAL A CA 1
ATOM 723 C C . VAL A 1 89 ? -14.476 7.666 4.102 1.00 94.25 89 VAL A C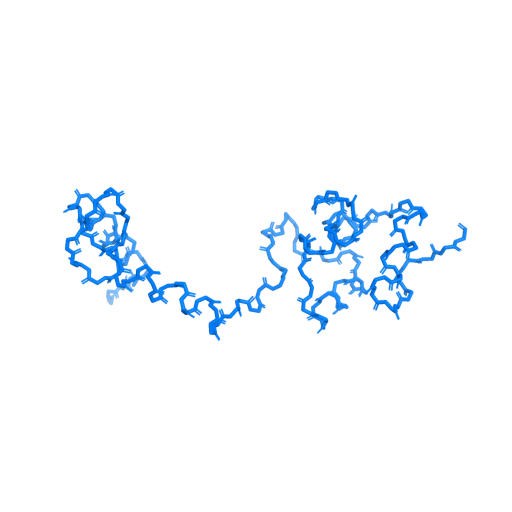 1
ATOM 725 O O . VAL A 1 89 ? -15.067 8.542 4.740 1.00 94.25 89 VAL A O 1
ATOM 728 N N . GLY A 1 90 ? -13.907 7.938 2.924 1.00 94.75 90 GLY A N 1
ATOM 729 C CA . GLY A 1 90 ? -13.860 9.275 2.327 1.00 94.75 90 GLY A CA 1
ATOM 730 C C . GLY A 1 90 ? -12.859 10.215 3.007 1.00 94.75 90 GLY A C 1
ATOM 731 O O . GLY A 1 90 ? -13.134 11.401 3.184 1.00 94.75 90 GLY A O 1
ATOM 732 N N . VAL A 1 91 ? -11.700 9.701 3.426 1.00 94.69 91 VAL A N 1
ATOM 733 C CA . VAL A 1 91 ? -10.639 10.473 4.096 1.00 94.69 91 VAL A CA 1
ATOM 734 C C . VAL A 1 91 ? -9.305 10.355 3.371 1.00 94.69 91 VAL A C 1
ATOM 736 O O . VAL A 1 91 ? -9.103 9.525 2.490 1.00 94.69 91 VAL A O 1
ATOM 739 N N . SER A 1 92 ? -8.334 11.178 3.770 1.00 92.44 92 SER A N 1
ATOM 740 C CA . SER A 1 92 ? -6.978 11.029 3.260 1.00 92.44 92 SER A CA 1
ATOM 741 C C . SER A 1 92 ? -6.335 9.730 3.753 1.00 92.44 92 SER A C 1
ATOM 743 O O . SER A 1 92 ? -6.461 9.324 4.910 1.00 92.44 92 SER A O 1
ATOM 745 N N . SER A 1 93 ? -5.511 9.149 2.892 1.00 89.19 93 SER A N 1
ATOM 746 C CA . SER A 1 93 ? -4.613 8.046 3.223 1.00 89.19 93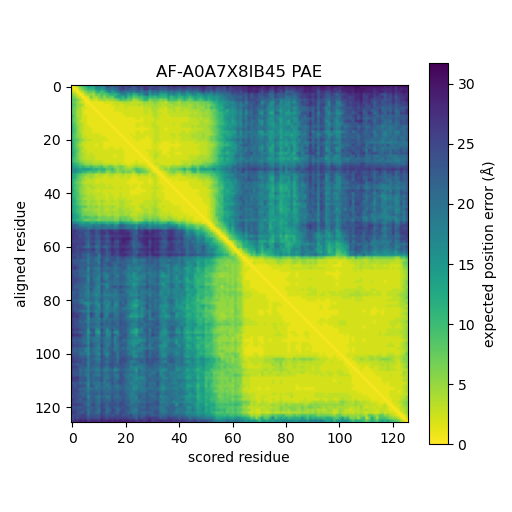 SER A CA 1
ATOM 747 C C . SER A 1 93 ? -3.735 8.313 4.457 1.00 89.19 93 SER A C 1
ATOM 749 O O . SER A 1 93 ? -3.382 7.383 5.181 1.00 89.19 93 SER A O 1
ATOM 751 N N . ARG A 1 94 ? -3.362 9.575 4.707 1.00 88.31 94 ARG A N 1
ATOM 752 C CA . ARG A 1 94 ? -2.576 9.991 5.875 1.00 88.31 94 ARG A CA 1
ATOM 753 C C . ARG A 1 94 ? -3.389 9.901 7.165 1.00 88.31 94 ARG A C 1
ATOM 755 O O . ARG A 1 94 ? -2.820 9.550 8.190 1.00 88.31 94 ARG A O 1
ATOM 762 N N . SER A 1 95 ? -4.685 10.199 7.118 1.00 92.88 95 SER A N 1
ATOM 763 C CA . SER A 1 95 ? -5.576 10.108 8.279 1.00 92.88 95 SER A CA 1
ATOM 764 C C . SER A 1 95 ? -5.600 8.682 8.820 1.00 92.88 95 SER A C 1
ATOM 766 O O . SER A 1 95 ? -5.336 8.474 9.998 1.00 92.88 95 SER A O 1
ATOM 768 N N . VAL A 1 96 ? -5.790 7.705 7.933 1.00 91.50 96 VAL A N 1
ATOM 769 C CA . VAL A 1 96 ? -5.800 6.285 8.302 1.00 91.50 96 VAL A CA 1
ATOM 770 C C . VAL A 1 96 ? -4.444 5.839 8.868 1.00 91.50 96 VAL A C 1
ATOM 772 O O . VAL A 1 96 ? -4.411 5.170 9.896 1.00 91.50 96 VAL A O 1
ATOM 775 N N . ASP A 1 97 ? -3.319 6.283 8.291 1.00 88.19 97 ASP A N 1
ATOM 776 C CA . ASP A 1 97 ? -1.990 6.031 8.883 1.00 88.19 97 ASP A CA 1
ATOM 777 C C . ASP A 1 97 ? -1.890 6.539 10.327 1.00 88.19 97 ASP A C 1
ATOM 779 O O . ASP A 1 97 ? -1.316 5.860 11.175 1.00 88.19 97 ASP A O 1
ATOM 783 N N . ARG A 1 98 ? -2.424 7.734 10.622 1.00 89.44 98 ARG A N 1
ATOM 784 C CA . ARG A 1 98 ? -2.382 8.296 11.983 1.00 89.44 98 ARG A CA 1
ATOM 785 C C . ARG A 1 98 ? -3.165 7.439 12.966 1.00 89.44 98 ARG A C 1
ATOM 787 O O . ARG A 1 98 ? -2.732 7.277 14.104 1.00 89.44 98 ARG A O 1
ATOM 794 N N . TRP A 1 99 ? -4.291 6.890 12.524 1.00 92.06 99 TRP A N 1
ATOM 795 C CA . TRP A 1 99 ? -5.138 6.030 13.343 1.00 92.06 99 TRP A CA 1
ATOM 796 C C . TRP A 1 99 ? -4.468 4.693 13.660 1.00 92.06 99 TRP A C 1
ATOM 798 O O . TRP A 1 99 ? -4.632 4.184 14.762 1.00 92.06 99 TRP A O 1
ATOM 808 N N . VAL A 1 100 ? -3.685 4.147 12.72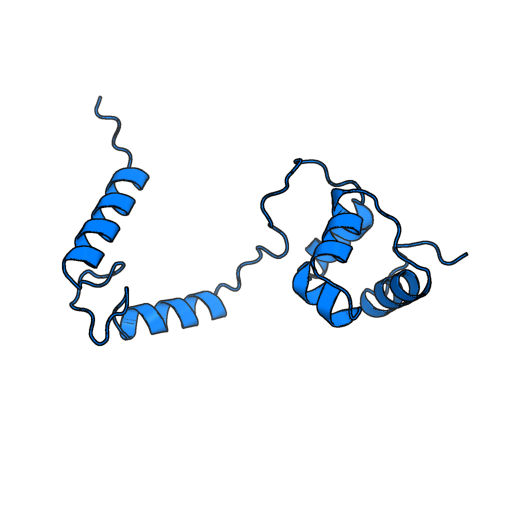4 1.00 88.75 100 VAL A N 1
ATOM 809 C CA . VAL A 1 100 ? -2.994 2.858 12.885 1.00 88.75 100 VAL A CA 1
ATOM 810 C C . VAL A 1 100 ? -1.655 3.005 13.623 1.00 88.75 100 VAL A C 1
ATOM 812 O O . VAL A 1 100 ? -1.375 2.263 14.566 1.00 88.75 100 VAL A O 1
ATOM 815 N N . PHE A 1 101 ? -0.820 3.959 13.209 1.00 85.81 101 PHE A N 1
ATOM 816 C CA . PHE A 1 101 ? 0.594 4.031 13.605 1.00 85.81 101 PHE A CA 1
ATOM 817 C C . PHE A 1 101 ? 0.930 5.168 14.570 1.00 85.81 101 PHE A C 1
ATOM 819 O O . PHE A 1 101 ? 1.970 5.122 15.212 1.00 85.81 101 PHE A O 1
ATOM 826 N N . GLU A 1 102 ? 0.083 6.191 14.691 1.00 86.19 102 GLU A N 1
ATOM 827 C CA . GLU A 1 102 ? 0.346 7.344 15.573 1.00 86.19 102 GLU A CA 1
ATOM 828 C C . GLU A 1 102 ? -0.640 7.437 16.742 1.00 86.19 102 GLU A C 1
ATOM 830 O O . GLU A 1 102 ? -0.496 8.317 17.584 1.00 86.19 102 GLU A O 1
ATOM 835 N N . GLY A 1 103 ? -1.642 6.554 16.803 1.00 85.69 103 GLY A N 1
ATOM 836 C CA . GLY A 1 103 ? -2.640 6.527 17.876 1.00 85.69 103 GLY A CA 1
ATOM 837 C C . GLY A 1 103 ? -3.601 7.720 17.864 1.00 85.69 103 GLY A C 1
ATOM 838 O O . GLY A 1 103 ? -4.246 7.998 18.867 1.00 85.69 103 GLY A O 1
ATOM 839 N N . SER A 1 104 ? -3.701 8.453 16.749 1.00 89.50 104 SER A N 1
ATOM 840 C CA . SER A 1 104 ? -4.663 9.555 16.647 1.00 89.50 104 SER A CA 1
ATOM 841 C C . SER A 1 104 ? -6.093 9.022 16.614 1.00 89.50 104 SER A C 1
ATOM 843 O O . SER A 1 104 ? -6.388 8.085 15.874 1.00 89.50 104 SER A O 1
ATOM 845 N N . ILE A 1 105 ? -6.994 9.664 17.353 1.00 90.69 105 ILE A N 1
ATOM 846 C CA . ILE A 1 105 ? -8.398 9.257 17.429 1.00 90.69 105 ILE A CA 1
ATOM 847 C C . ILE A 1 105 ? -9.192 9.948 16.297 1.00 90.69 105 ILE A C 1
ATOM 849 O O . ILE A 1 105 ? -9.102 11.172 16.155 1.00 90.69 105 ILE A O 1
ATOM 853 N N . PRO A 1 106 ? -9.953 9.214 15.458 1.00 92.62 106 PRO A N 1
ATOM 854 C CA . PRO A 1 106 ? -10.807 9.811 14.431 1.00 92.62 106 PRO A CA 1
ATOM 855 C C . PRO A 1 106 ? -11.938 10.666 15.029 1.00 92.62 106 PRO A C 1
ATOM 857 O O . PRO A 1 106 ? -12.356 10.462 16.169 1.00 92.62 106 PRO A O 1
ATOM 860 N N . LYS A 1 107 ? -12.493 11.586 14.230 1.00 93.75 107 LYS A N 1
ATOM 861 C CA . LYS A 1 107 ? -13.778 12.246 14.537 1.00 93.75 107 LYS A CA 1
ATOM 862 C C . LYS A 1 107 ? -14.915 11.220 14.563 1.00 93.75 107 LYS A C 1
ATOM 864 O O . LYS A 1 107 ? -14.826 10.255 13.809 1.00 93.75 107 LYS A O 1
ATOM 869 N N . ILE A 1 108 ? -15.969 11.472 15.342 1.00 93.19 108 ILE A N 1
ATOM 870 C CA . ILE A 1 108 ? -17.144 10.587 15.490 1.00 93.19 108 ILE A CA 1
ATOM 871 C C . ILE A 1 108 ? -17.668 10.089 14.135 1.00 93.19 108 ILE A C 1
ATOM 873 O O . ILE A 1 108 ? -17.667 8.885 13.908 1.00 93.19 108 ILE A O 1
ATOM 877 N N . GLU A 1 109 ? -17.924 10.988 13.179 1.00 94.12 109 GLU A N 1
ATOM 878 C CA . GLU A 1 109 ? -18.380 10.621 11.824 1.00 94.12 109 GLU A CA 1
ATOM 879 C C . GLU A 1 109 ? -17.469 9.591 11.126 1.00 94.12 109 GLU A C 1
ATOM 881 O O . GLU A 1 109 ? -17.919 8.721 10.385 1.00 94.12 109 GLU A O 1
ATOM 886 N N . ASN A 1 110 ? -16.153 9.679 11.343 1.00 93.88 110 ASN A N 1
ATOM 887 C CA . ASN A 1 110 ? -15.195 8.739 10.764 1.00 93.88 110 ASN A CA 1
ATOM 888 C C . ASN A 1 110 ? -15.118 7.433 11.562 1.00 93.88 110 ASN A C 1
ATOM 890 O O . ASN A 1 110 ? -14.817 6.399 10.973 1.00 93.88 110 ASN A O 1
ATOM 894 N N . ARG A 1 111 ? -15.381 7.461 12.875 1.00 94.12 111 ARG A N 1
ATOM 895 C CA . ARG A 1 111 ? -15.461 6.253 13.711 1.00 94.12 111 ARG A CA 1
ATOM 896 C C . ARG A 1 111 ? -16.629 5.388 13.262 1.00 94.12 111 ARG A C 1
ATOM 898 O O . ARG A 1 111 ? -16.428 4.214 12.972 1.00 94.12 111 ARG A O 1
ATOM 905 N N . GLU A 1 112 ? -17.800 5.999 13.103 1.00 93.94 112 GLU A N 1
ATOM 906 C CA . GLU A 1 112 ? -19.015 5.342 12.614 1.00 93.94 112 GLU A CA 1
ATOM 907 C C . GLU A 1 112 ? -18.792 4.711 11.241 1.00 93.94 112 GLU A C 1
ATOM 909 O O . GLU A 1 112 ? -19.039 3.521 11.062 1.00 93.94 112 GLU A O 1
ATOM 914 N N . LYS A 1 113 ? -18.234 5.470 10.288 1.00 95.00 113 LYS A N 1
ATOM 915 C CA . LYS A 1 113 ? -17.907 4.951 8.952 1.00 95.00 113 LYS A CA 1
ATOM 916 C C . LYS A 1 113 ? -16.945 3.769 9.010 1.00 95.00 113 LYS A C 1
ATOM 918 O O . LYS A 1 113 ? -17.175 2.764 8.345 1.00 95.00 113 LYS A O 1
ATOM 923 N N . VAL A 1 114 ? -15.866 3.865 9.791 1.00 94.12 114 VAL A N 1
ATOM 924 C CA . VAL A 1 114 ? -14.899 2.764 9.926 1.00 94.12 114 VAL A CA 1
ATOM 925 C C . VAL A 1 114 ? -15.572 1.526 10.520 1.00 94.12 114 VAL A C 1
ATOM 927 O O . VAL A 1 114 ? -15.419 0.438 9.964 1.00 94.12 114 VAL A O 1
ATOM 930 N N . ASN A 1 115 ? -16.340 1.688 11.600 1.00 94.19 115 ASN A N 1
ATOM 931 C CA . ASN A 1 115 ? -17.044 0.588 12.255 1.00 94.19 115 ASN A CA 1
ATOM 932 C C . ASN A 1 115 ? -18.059 -0.068 11.305 1.00 94.19 115 ASN A C 1
ATOM 934 O O . ASN A 1 115 ? -18.091 -1.293 11.192 1.00 94.19 115 ASN A O 1
ATOM 938 N N . ALA A 1 116 ? -18.827 0.734 10.561 1.00 93.00 116 ALA A N 1
ATOM 939 C CA . ALA A 1 116 ? -19.810 0.265 9.588 1.00 93.00 116 ALA A CA 1
ATOM 940 C C . ALA A 1 116 ? -19.163 -0.496 8.418 1.00 93.00 116 ALA A C 1
ATOM 942 O O . ALA A 1 116 ? -19.590 -1.602 8.092 1.00 93.00 116 ALA A O 1
ATOM 943 N N . HIS A 1 117 ? -18.100 0.047 7.813 1.00 92.44 117 HIS A N 1
ATOM 944 C CA . HIS A 1 117 ? -17.421 -0.599 6.681 1.00 92.44 117 HIS A CA 1
ATOM 945 C C . HIS A 1 117 ? -16.676 -1.875 7.071 1.00 92.44 117 HIS A C 1
ATOM 947 O O . HIS A 1 117 ? -16.563 -2.798 6.263 1.00 92.44 117 HIS A O 1
ATOM 953 N N . LEU A 1 118 ? -16.145 -1.940 8.293 1.00 90.75 118 LEU A N 1
ATOM 954 C CA . LEU A 1 118 ? -15.422 -3.116 8.769 1.00 90.75 118 LEU A CA 1
ATOM 955 C C . LEU A 1 118 ? -16.341 -4.132 9.460 1.00 90.75 118 LEU A C 1
ATOM 957 O O . LEU A 1 118 ? -15.930 -5.284 9.626 1.00 90.75 118 LEU A O 1
ATOM 961 N N . GLY A 1 119 ? -17.579 -3.746 9.788 1.00 90.12 119 GLY A N 1
ATOM 962 C CA . GLY A 1 119 ? -18.584 -4.586 10.446 1.00 90.12 119 GLY A CA 1
ATOM 963 C C . GLY A 1 119 ? -18.211 -4.968 11.879 1.00 90.12 119 GLY A C 1
ATOM 964 O O . GLY A 1 119 ? -18.667 -5.992 12.378 1.00 90.12 119 GLY A O 1
ATOM 965 N N . ILE A 1 120 ? -17.310 -4.206 12.504 1.00 89.56 120 ILE A N 1
ATOM 966 C CA . ILE A 1 120 ? -16.762 -4.453 13.840 1.00 89.56 120 ILE A CA 1
ATOM 967 C C . ILE A 1 120 ? -16.554 -3.096 14.501 1.00 89.56 120 ILE A C 1
ATOM 969 O O . ILE A 1 120 ? -16.050 -2.167 13.872 1.00 89.56 120 ILE A O 1
ATOM 973 N N . GLU A 1 121 ? -16.882 -2.990 15.782 1.00 90.25 121 GLU A N 1
ATOM 974 C CA . GLU A 1 121 ? -16.574 -1.805 16.570 1.00 90.25 121 GLU A CA 1
ATOM 975 C C . GLU A 1 121 ? -15.067 -1.725 16.845 1.00 90.25 121 GLU A C 1
ATOM 977 O O . GLU A 1 121 ? -14.510 -2.518 17.607 1.00 90.25 121 GLU A O 1
ATOM 982 N N . ILE A 1 122 ? -14.381 -0.789 16.189 1.00 88.50 122 ILE A N 1
ATOM 983 C CA . ILE A 1 122 ? -12.946 -0.529 16.364 1.00 88.50 122 ILE A CA 1
ATOM 984 C C . ILE A 1 122 ? -12.721 0.701 17.233 1.00 88.50 122 ILE A C 1
ATOM 986 O O . ILE A 1 122 ? -11.808 0.698 18.057 1.00 88.50 122 ILE A O 1
ATOM 990 N N . PHE A 1 123 ? -13.541 1.729 17.034 1.00 89.50 123 PHE A N 1
ATOM 991 C CA . PHE A 1 123 ? -13.505 2.973 17.787 1.00 89.50 123 PHE A CA 1
ATOM 992 C C . PHE A 1 123 ? -14.813 3.156 18.548 1.00 89.50 123 PHE A C 1
ATOM 994 O O . PHE A 1 123 ? -15.876 2.976 17.959 1.00 89.50 123 PHE A O 1
ATOM 1001 N N . GLU A 1 124 ? -14.719 3.562 19.809 1.00 81.25 124 GLU A N 1
ATOM 1002 C CA . GLU A 1 124 ? -15.876 3.912 20.637 1.00 81.25 124 GLU A CA 1
ATOM 1003 C C . GLU A 1 124 ? -16.594 5.145 20.073 1.00 81.25 124 GLU A C 1
ATOM 1005 O O . GLU A 1 124 ? -15.961 6.125 19.643 1.00 81.25 124 GLU A O 1
ATOM 1010 N N . VAL A 1 125 ? -17.923 5.083 20.064 1.00 73.94 125 VAL A N 1
ATOM 1011 C CA . VAL A 1 125 ? -18.818 6.145 19.598 1.00 73.94 125 VAL A CA 1
ATOM 1012 C C . VAL A 1 125 ? -19.636 6.617 20.804 1.00 73.94 125 VAL A C 1
ATOM 1014 O O . VAL A 1 125 ? -20.783 6.223 20.969 1.00 73.94 125 VAL A O 1
ATOM 1017 N N . GLU A 1 126 ? -18.997 7.392 21.683 1.00 56.59 126 GLU A N 1
ATOM 1018 C CA . GLU A 1 126 ? -19.644 8.146 22.773 1.00 56.59 126 GLU A CA 1
ATOM 1019 C C . GLU A 1 126 ? -19.806 9.620 22.387 1.00 56.59 126 GLU A C 1
ATOM 1021 O O . GLU A 1 126 ? -18.855 10.177 21.775 1.00 56.59 126 GLU A O 1
#

Nearest PDB structures (foldseek):
  2b5a-assembly1_A  TM=7.398E-01  e=5.641E-02  [Bacillus] caldolyticus
  6xgt-assembly1_E  TM=7.368E-01  e=6.345E-02  Thermomyces lanuginosus
  3f51-assembly1_A  TM=8.577E-01  e=5.596E-01  Corynebacterium glutamicum
  2ict-assembly1_A  TM=7.541E-01  e=2.604E-01  Escherichia coli CFT073
  7o81-assembly1_AU  TM=5.776E-01  e=8.029E-02  Oryctolagus cuniculus

Secondary structure (DSSP, 8-state):
-----HHHHHHHHHHHHHHTTB-TTT-PBPSTT-SS-HHHHHHHHHHHHHS-----S-S--SSS--S-HHHHHHHHHTT--HHHHHHHHT--HHHHHHHHHS-PPPPHHHHHHHHHHHTS--S---

Radius of gyration: 20.99 Å; Cα contacts (8 Å, |Δi|>4): 123; chains: 1; bounding box: 56×28×51 Å

Solvent-accessible surface area (backbone atoms only — not comparable to full-atom values): 7414 Å² total; per-residue (Å²): 134,86,85,78,53,62,68,59,53,52,52,52,51,31,54,54,24,49,78,69,44,13,7,50,85,82,60,49,71,30,71,88,90,45,62,40,27,70,68,59,49,49,48,52,50,53,49,45,68,78,49,58,72,88,66,38,79,72,72,86,63,95,57,94,56,69,57,25,59,68,59,47,51,52,28,60,74,72,59,46,24,51,60,55,52,10,60,76,61,72,52,54,49,66,56,47,47,31,38,31,48,66,53,46,79,72,57,65,76,54,29,54,42,49,20,62,76,68,73,45,87,78,53,89,87,127

pLDDT: mean 84.33, std 13.63, range [41.84, 96.38]

Foldseek 3Di:
DDPPPPVVVLVVQLVVLLVVCAASPPRHHDDDNDNHHPVVVVVVVVCCVVCVPLPQDDDPQPDPDWLQVPLVVLCSVVSHHLVRLCVQLVHDSVVSCCVTRVVDADDLSSQVSSCVVSVHRRDDRD

Sequence (126 aa):
MSTYDNAKAMRELRKRRKQKGLCTRCGKPVKHGNVQCNLCREYSKTYALLHPKEKVIIRSLKSWDIKNTKLYNILMDKKISIPQLAEMVGVSSRSVDRWVFEGSIPKIENREKVNAHLGIEIFEVE